Protein AF-A0A3N0YK22-F1 (afdb_monomer_lite)

Organism: Anabarilius grahami (NCBI:txid495550)

Sequence (114 aa):
MGKHKDLSEFDKDQIVMARRLGQSISKTAALVGCSRSAVVSIYQKWRHEYQNWTTEQWKKVAWSDESRFLLHHVDGRVRLRLLPGEHMAPGCTMGRRPAGGGRVTIIGLHRPSK

pLDDT: mean 74.94, std 16.46, range [37.66, 95.5]

Radius of gyration: 21.66 Å; chains: 1; bounding box: 36×35×61 Å

Structure (mmCIF, N/CA/C/O backbone):
data_AF-A0A3N0YK22-F1
#
_entry.id   AF-A0A3N0YK22-F1
#
loop_
_atom_site.group_PDB
_atom_site.id
_atom_site.type_symbol
_atom_site.label_atom_id
_atom_site.label_alt_id
_atom_site.label_comp_id
_atom_site.label_asym_id
_atom_site.label_entity_id
_atom_site.label_seq_id
_atom_site.pdbx_PDB_ins_code
_atom_site.Cartn_x
_atom_site.Cartn_y
_atom_site.Cartn_z
_atom_site.occupancy
_atom_site.B_iso_or_equiv
_atom_site.auth_seq_id
_atom_site.auth_comp_id
_atom_site.auth_asym_id
_atom_site.auth_atom_id
_atom_site.pdbx_PDB_model_num
ATOM 1 N N . MET A 1 1 ? 23.560 -17.196 3.067 1.00 37.66 1 MET A N 1
ATOM 2 C CA . MET A 1 1 ? 22.472 -16.623 3.891 1.00 37.66 1 MET A CA 1
ATOM 3 C C . MET A 1 1 ? 22.236 -15.193 3.423 1.00 37.66 1 MET A C 1
ATOM 5 O O . MET A 1 1 ? 23.104 -14.352 3.616 1.00 37.66 1 MET A O 1
ATOM 9 N N . GLY A 1 2 ? 21.154 -14.946 2.681 1.00 43.28 2 GLY A N 1
ATOM 10 C CA . GLY A 1 2 ? 20.845 -13.613 2.154 1.00 43.28 2 GLY A CA 1
ATOM 11 C C . GLY A 1 2 ? 20.401 -12.693 3.286 1.00 43.28 2 GLY A C 1
ATOM 12 O O . GLY A 1 2 ? 19.482 -13.039 4.022 1.00 43.28 2 GLY A O 1
ATOM 13 N N . LYS A 1 3 ? 21.082 -11.558 3.450 1.00 48.12 3 LYS A N 1
ATOM 14 C CA . LYS A 1 3 ? 20.740 -10.536 4.445 1.00 48.12 3 LYS A CA 1
ATOM 15 C C . LYS A 1 3 ? 19.291 -10.094 4.215 1.00 48.12 3 LYS A C 1
ATOM 17 O O . LYS A 1 3 ? 18.951 -9.704 3.098 1.00 48.12 3 LYS A O 1
ATOM 22 N N . HIS A 1 4 ? 18.452 -10.177 5.245 1.00 52.62 4 HIS A N 1
ATOM 23 C CA . HIS A 1 4 ? 17.121 -9.577 5.227 1.00 52.62 4 HIS A CA 1
ATOM 24 C C . HIS A 1 4 ? 17.322 -8.071 5.024 1.00 52.62 4 HIS A C 1
ATOM 26 O O . HIS A 1 4 ? 17.872 -7.402 5.894 1.00 52.62 4 HIS A O 1
ATOM 32 N N . LYS A 1 5 ?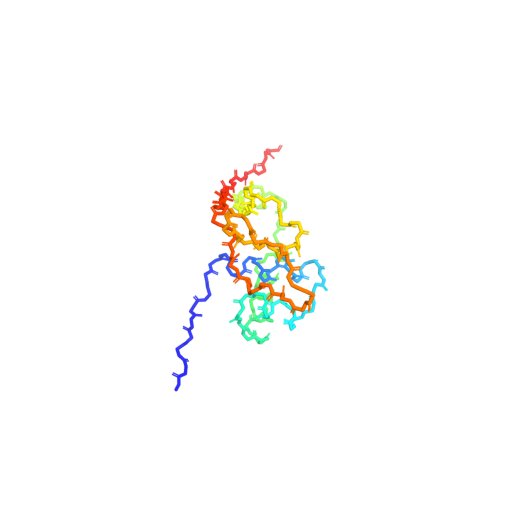 16.992 -7.545 3.839 1.00 66.06 5 LYS A N 1
ATOM 33 C CA . LYS A 1 5 ? 16.851 -6.097 3.692 1.00 66.06 5 LYS A CA 1
ATOM 34 C C . LYS A 1 5 ? 15.606 -5.732 4.477 1.00 66.06 5 LYS A C 1
ATOM 36 O O . LYS A 1 5 ? 14.510 -6.135 4.089 1.00 66.06 5 LYS A O 1
ATOM 41 N N . ASP A 1 6 ? 15.786 -5.017 5.577 1.00 81.62 6 ASP A N 1
ATOM 42 C CA . ASP A 1 6 ? 14.658 -4.432 6.279 1.00 81.62 6 ASP A CA 1
ATOM 43 C C . ASP A 1 6 ? 13.954 -3.480 5.316 1.00 81.62 6 ASP A C 1
ATOM 45 O O . ASP A 1 6 ? 14.557 -2.552 4.773 1.00 81.62 6 ASP A O 1
ATOM 49 N N . LEU A 1 7 ? 12.694 -3.797 5.023 1.00 82.38 7 LEU A N 1
ATOM 50 C CA . LEU A 1 7 ? 11.878 -3.025 4.096 1.00 82.38 7 LEU A CA 1
ATOM 51 C C . LEU A 1 7 ? 11.663 -1.626 4.671 1.00 82.38 7 LEU A C 1
ATOM 53 O O . LEU A 1 7 ? 11.334 -1.482 5.858 1.00 82.38 7 LEU A O 1
ATOM 57 N N . SER A 1 8 ? 11.838 -0.611 3.823 1.00 86.12 8 SER A N 1
ATOM 58 C CA . SER A 1 8 ? 11.581 0.774 4.203 1.00 86.12 8 SER A CA 1
ATOM 59 C C . SER A 1 8 ? 10.101 0.969 4.544 1.00 86.12 8 SER A C 1
ATOM 61 O O . SER A 1 8 ? 9.248 0.152 4.188 1.00 86.12 8 SER A O 1
ATOM 63 N N . GLU A 1 9 ? 9.777 2.040 5.265 1.00 83.56 9 GLU A N 1
ATOM 64 C CA . GLU A 1 9 ? 8.379 2.394 5.547 1.00 83.56 9 GLU A CA 1
ATOM 65 C C . GLU A 1 9 ? 7.587 2.580 4.244 1.00 83.56 9 GLU A C 1
ATOM 67 O O . GLU A 1 9 ? 6.521 1.995 4.081 1.00 83.56 9 GLU A O 1
ATOM 72 N N . PHE A 1 10 ? 8.211 3.213 3.248 1.00 82.75 10 PHE A N 1
ATOM 73 C CA . PHE A 1 10 ? 7.663 3.340 1.901 1.00 82.75 10 PHE A CA 1
ATOM 74 C C . PHE A 1 10 ? 7.360 1.985 1.235 1.00 82.75 10 PHE A C 1
ATOM 76 O O . PHE A 1 10 ? 6.290 1.800 0.657 1.00 82.75 10 PHE A O 1
ATOM 83 N N . ASP A 1 11 ? 8.265 1.005 1.332 1.00 87.88 11 ASP A N 1
ATOM 84 C CA . ASP A 1 11 ? 8.037 -0.335 0.770 1.00 87.88 11 ASP A CA 1
ATOM 85 C C . ASP A 1 11 ? 6.837 -1.032 1.429 1.00 87.88 11 ASP A C 1
ATOM 87 O O . ASP A 1 11 ? 6.062 -1.728 0.763 1.00 87.88 11 ASP A O 1
ATOM 91 N N . LYS A 1 12 ? 6.663 -0.840 2.742 1.00 89.50 12 LYS A N 1
ATOM 92 C CA . LYS A 1 12 ? 5.519 -1.370 3.497 1.00 89.50 12 LYS A CA 1
ATOM 93 C C . LYS A 1 12 ? 4.219 -0.694 3.067 1.00 89.50 12 LYS A C 1
ATOM 95 O O . LYS A 1 12 ? 3.225 -1.393 2.868 1.00 89.50 12 LYS A O 1
ATOM 100 N N . ASP A 1 13 ? 4.237 0.614 2.835 1.00 88.31 13 ASP A N 1
ATOM 101 C CA . ASP A 1 13 ? 3.073 1.360 2.354 1.00 88.31 13 ASP A CA 1
ATOM 102 C C . ASP A 1 13 ? 2.670 0.937 0.939 1.00 88.31 13 ASP A C 1
ATOM 104 O O . ASP A 1 13 ? 1.491 0.685 0.679 1.00 88.31 13 ASP A O 1
ATOM 108 N N . GLN A 1 14 ? 3.637 0.734 0.038 1.00 88.31 14 GLN A N 1
ATOM 109 C CA . GLN A 1 14 ? 3.383 0.191 -1.303 1.00 88.31 14 GLN A CA 1
ATOM 110 C C . GLN A 1 14 ? 2.737 -1.200 -1.240 1.00 88.31 14 GLN A C 1
ATOM 112 O O . GLN A 1 14 ? 1.797 -1.487 -1.988 1.00 88.31 14 GLN A O 1
ATOM 117 N N . ILE A 1 15 ? 3.184 -2.056 -0.313 1.00 92.88 15 ILE A N 1
A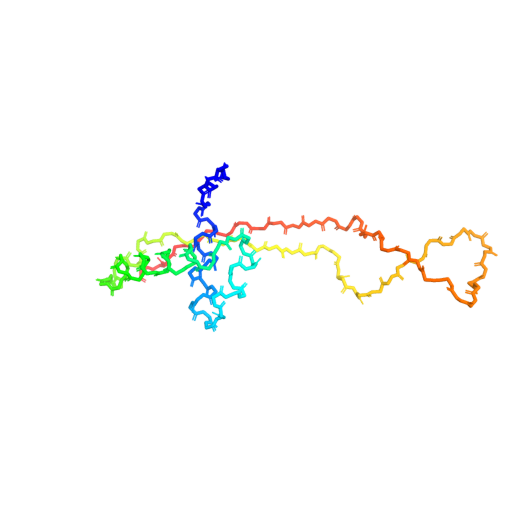TOM 118 C CA . ILE A 1 15 ? 2.561 -3.361 -0.058 1.00 92.88 15 ILE A CA 1
ATOM 119 C C . ILE A 1 15 ? 1.104 -3.191 0.381 1.00 92.88 15 ILE A C 1
ATOM 121 O O . ILE A 1 15 ? 0.212 -3.824 -0.191 1.00 92.88 15 ILE A O 1
ATOM 125 N N . VAL A 1 16 ? 0.846 -2.344 1.378 1.00 92.00 16 VAL A N 1
ATOM 126 C CA . VAL A 1 16 ? -0.500 -2.113 1.918 1.00 92.00 16 VAL A CA 1
ATOM 127 C C . VAL A 1 16 ? -1.434 -1.569 0.838 1.00 92.00 16 VAL A C 1
ATOM 129 O O . VAL A 1 16 ? -2.529 -2.106 0.647 1.00 92.00 16 VAL A O 1
ATOM 132 N N . MET A 1 17 ? -0.995 -0.566 0.080 1.00 89.88 17 MET A N 1
ATOM 133 C CA . MET A 1 17 ? -1.772 0.057 -0.991 1.00 89.88 17 MET A CA 1
ATOM 134 C C . MET A 1 17 ? -2.101 -0.931 -2.109 1.00 89.88 17 MET A C 1
ATOM 136 O O . MET A 1 17 ? -3.268 -1.085 -2.469 1.00 89.88 17 MET A O 1
ATOM 140 N N . ALA A 1 18 ? -1.113 -1.678 -2.607 1.00 91.50 18 ALA A N 1
ATOM 141 C CA . ALA A 1 18 ? -1.328 -2.689 -3.641 1.00 91.50 18 ALA A CA 1
ATOM 142 C C . ALA A 1 18 ? -2.342 -3.760 -3.204 1.00 91.50 18 ALA A C 1
ATOM 144 O O . ALA A 1 18 ? -3.202 -4.169 -3.989 1.00 91.50 18 ALA A O 1
ATOM 145 N N . ARG A 1 19 ? -2.283 -4.191 -1.937 1.00 94.25 19 ARG A N 1
ATOM 146 C CA . ARG A 1 19 ? -3.230 -5.162 -1.373 1.00 94.25 19 ARG A CA 1
ATOM 147 C C . ARG A 1 19 ? -4.631 -4.580 -1.192 1.00 94.25 19 ARG A C 1
ATOM 149 O O . ARG A 1 19 ? -5.593 -5.284 -1.493 1.00 94.25 19 ARG A O 1
ATOM 156 N N . ARG A 1 20 ? -4.766 -3.314 -0.777 1.00 90.19 20 ARG A N 1
ATOM 157 C CA . ARG A 1 20 ? -6.062 -2.606 -0.720 1.00 90.19 20 ARG A CA 1
ATOM 158 C C . ARG A 1 20 ? -6.689 -2.423 -2.102 1.00 90.19 20 ARG A C 1
ATOM 160 O O . ARG A 1 20 ? -7.901 -2.536 -2.224 1.00 90.19 20 ARG A O 1
ATOM 167 N N . LEU A 1 21 ? -5.873 -2.220 -3.137 1.00 90.81 21 LEU A N 1
ATOM 168 C CA . LEU A 1 21 ? -6.300 -2.147 -4.540 1.00 90.81 21 LEU A CA 1
ATOM 169 C C . LEU A 1 21 ? -6.612 -3.523 -5.164 1.00 90.81 21 LEU A C 1
ATOM 171 O O . LEU A 1 21 ? -6.833 -3.616 -6.369 1.00 90.81 21 LEU A O 1
ATOM 175 N N . GLY A 1 22 ? -6.595 -4.607 -4.380 1.00 92.19 22 GLY A N 1
ATOM 176 C CA . GLY A 1 22 ? -6.930 -5.952 -4.853 1.00 92.19 22 GLY A CA 1
ATOM 177 C C . GLY A 1 22 ? -5.862 -6.608 -5.737 1.00 92.19 22 GLY A C 1
ATOM 178 O O . GLY A 1 22 ? -6.129 -7.638 -6.354 1.00 92.19 22 GLY A O 1
ATOM 179 N N . GLN A 1 23 ? -4.640 -6.064 -5.810 1.00 94.06 23 GLN A N 1
ATOM 180 C CA . GLN A 1 23 ? -3.565 -6.688 -6.586 1.00 94.06 23 GLN A CA 1
ATOM 181 C C . GLN A 1 23 ? -3.139 -8.023 -5.972 1.00 94.06 23 GLN A C 1
ATOM 183 O O . GLN A 1 23 ? -3.115 -8.175 -4.752 1.00 94.06 23 GLN A O 1
ATOM 188 N N . SER A 1 24 ? -2.755 -8.995 -6.804 1.00 95.50 24 SER A N 1
ATOM 189 C CA . SER A 1 24 ? -2.285 -10.301 -6.327 1.00 95.50 24 SER A CA 1
ATOM 190 C C . SER A 1 24 ? -0.976 -10.190 -5.535 1.00 95.50 24 SER A C 1
ATOM 192 O O . SER A 1 24 ? -0.140 -9.329 -5.802 1.00 95.50 24 SER A O 1
ATOM 194 N N . ILE A 1 25 ? -0.765 -11.110 -4.586 1.00 93.25 25 ILE A N 1
ATOM 195 C CA . ILE A 1 25 ? 0.440 -11.143 -3.736 1.00 93.25 25 ILE A CA 1
ATOM 196 C C . ILE A 1 25 ? 1.712 -11.191 -4.591 1.00 93.25 25 ILE A C 1
ATOM 198 O O . ILE A 1 25 ? 2.673 -10.487 -4.304 1.00 93.25 25 ILE A O 1
ATOM 202 N N . SER A 1 26 ? 1.712 -11.987 -5.664 1.00 94.62 26 SER A N 1
ATOM 203 C CA . SER A 1 26 ? 2.856 -12.095 -6.575 1.00 94.62 26 SER A CA 1
ATOM 204 C C . SER A 1 26 ? 3.154 -10.780 -7.297 1.00 94.62 26 SER A C 1
ATOM 206 O O . SER A 1 26 ? 4.319 -10.418 -7.433 1.00 94.62 26 SER A O 1
ATOM 208 N N . LYS A 1 27 ? 2.119 -10.040 -7.722 1.00 91.44 27 LYS A N 1
ATOM 209 C CA . LYS A 1 27 ? 2.281 -8.736 -8.380 1.00 91.44 27 LYS A CA 1
ATOM 210 C C . LYS A 1 27 ? 2.847 -7.695 -7.411 1.00 91.44 27 LYS A C 1
ATOM 212 O O . LYS A 1 27 ? 3.766 -6.971 -7.776 1.00 91.44 27 LYS A O 1
ATOM 217 N N . THR A 1 28 ? 2.361 -7.674 -6.171 1.00 93.06 28 THR A N 1
ATOM 218 C CA . THR A 1 28 ? 2.880 -6.802 -5.105 1.00 93.06 28 THR A CA 1
ATOM 219 C C . THR A 1 28 ? 4.327 -7.142 -4.731 1.00 93.06 28 THR A C 1
ATOM 221 O O . THR A 1 28 ? 5.161 -6.249 -4.617 1.00 93.06 28 THR A O 1
ATOM 224 N N . ALA A 1 29 ? 4.648 -8.431 -4.591 1.00 91.75 29 ALA A N 1
ATOM 225 C CA . ALA A 1 29 ? 5.999 -8.900 -4.288 1.00 91.75 29 ALA A CA 1
ATOM 226 C C . ALA A 1 29 ? 7.000 -8.487 -5.379 1.00 91.75 29 ALA A C 1
ATOM 228 O O . ALA A 1 29 ? 8.086 -8.004 -5.070 1.00 91.75 29 ALA A O 1
ATOM 229 N N . ALA A 1 30 ? 6.608 -8.613 -6.652 1.00 91.69 30 ALA A N 1
ATOM 230 C CA . ALA A 1 30 ? 7.421 -8.186 -7.788 1.00 91.69 30 ALA A CA 1
ATOM 231 C C . ALA A 1 30 ? 7.606 -6.660 -7.849 1.00 91.69 30 ALA A C 1
ATOM 233 O O . ALA A 1 30 ? 8.698 -6.205 -8.174 1.00 91.69 30 ALA A O 1
ATOM 234 N N . LEU A 1 31 ? 6.569 -5.881 -7.513 1.00 88.00 31 LEU A N 1
ATOM 235 C CA . LEU A 1 31 ? 6.629 -4.415 -7.486 1.00 88.00 31 LEU A CA 1
ATOM 236 C C . LEU A 1 31 ? 7.668 -3.899 -6.482 1.00 88.00 31 LEU A C 1
ATOM 238 O O . LEU A 1 31 ? 8.447 -3.011 -6.808 1.00 88.00 31 LEU A O 1
ATOM 242 N N . VAL A 1 32 ? 7.670 -4.462 -5.273 1.00 88.25 32 VAL A N 1
ATOM 243 C CA . VAL A 1 32 ? 8.540 -4.025 -4.166 1.00 88.25 32 VAL A CA 1
ATOM 244 C C . VAL A 1 32 ? 9.887 -4.761 -4.164 1.00 88.25 32 VAL A C 1
ATOM 246 O O . VAL A 1 32 ? 10.840 -4.339 -3.518 1.00 88.25 32 VAL A O 1
ATOM 249 N N . GLY A 1 33 ? 10.002 -5.864 -4.906 1.00 91.19 33 GLY A N 1
ATOM 250 C CA . GLY A 1 33 ? 11.209 -6.691 -4.928 1.00 91.19 33 GLY A CA 1
ATOM 251 C C . GLY A 1 33 ? 11.407 -7.496 -3.641 1.00 91.19 33 GLY A C 1
ATOM 252 O O . GLY A 1 33 ? 12.541 -7.738 -3.230 1.00 91.19 33 GLY A O 1
ATOM 253 N N . CYS A 1 34 ? 10.314 -7.908 -2.992 1.00 89.44 34 CYS A N 1
ATOM 254 C CA . CYS A 1 34 ? 10.332 -8.694 -1.757 1.00 89.44 34 CYS A CA 1
ATOM 255 C C . CYS A 1 34 ? 9.693 -10.082 -1.942 1.00 89.44 34 CYS A C 1
ATOM 257 O O . CYS A 1 34 ? 9.170 -10.420 -3.004 1.00 89.44 34 CYS A O 1
ATOM 259 N N . SER A 1 35 ? 9.757 -10.933 -0.915 1.00 92.94 35 SER A N 1
ATOM 260 C CA . SER A 1 35 ? 9.139 -12.261 -0.966 1.00 92.94 35 SER A CA 1
ATOM 261 C C . SER A 1 35 ? 7.613 -12.186 -0.812 1.00 92.94 35 SER A C 1
ATOM 263 O O . SER A 1 35 ? 7.067 -11.303 -0.152 1.00 92.94 35 SER A O 1
ATOM 265 N N . ARG A 1 36 ? 6.897 -13.183 -1.355 1.00 94.00 36 ARG A N 1
ATOM 266 C CA . ARG A 1 36 ? 5.439 -13.314 -1.159 1.00 94.00 36 ARG A CA 1
ATOM 267 C C . ARG A 1 36 ? 5.056 -13.423 0.323 1.00 94.00 36 ARG A C 1
ATOM 269 O O . ARG A 1 36 ? 4.013 -12.914 0.717 1.00 94.00 36 ARG A O 1
ATOM 276 N N . SER A 1 37 ? 5.895 -14.061 1.141 1.00 93.31 37 SER A N 1
ATOM 277 C CA . SER A 1 37 ? 5.678 -14.178 2.587 1.00 93.31 37 SER A CA 1
ATOM 278 C C . SER A 1 37 ? 5.828 -12.839 3.312 1.00 93.31 37 SER A C 1
ATOM 280 O O . SER A 1 37 ? 5.024 -12.554 4.197 1.00 93.31 37 SER A O 1
ATOM 282 N N . ALA A 1 38 ? 6.777 -11.989 2.903 1.00 92.31 38 ALA A N 1
ATOM 283 C CA . ALA A 1 38 ? 6.928 -10.642 3.453 1.00 92.31 38 ALA A CA 1
ATOM 284 C C . ALA A 1 38 ? 5.683 -9.785 3.181 1.00 92.31 38 ALA A C 1
ATOM 286 O O . ALA A 1 38 ? 5.160 -9.156 4.097 1.00 92.31 38 ALA A O 1
ATOM 287 N N . VAL A 1 39 ? 5.143 -9.842 1.956 1.00 93.50 39 VAL A N 1
ATOM 288 C CA . VAL A 1 39 ? 3.890 -9.156 1.586 1.00 93.50 39 VAL A CA 1
ATOM 289 C C . VAL A 1 39 ? 2.735 -9.571 2.501 1.00 93.50 39 VAL A C 1
ATOM 291 O O . VAL A 1 39 ? 2.003 -8.718 3.000 1.00 93.50 39 VAL A O 1
ATOM 294 N N . VAL A 1 40 ? 2.573 -10.876 2.740 1.00 94.56 40 VAL A N 1
ATOM 295 C CA . VAL A 1 40 ? 1.502 -11.404 3.600 1.00 94.56 40 VAL A CA 1
ATOM 296 C C . VAL A 1 40 ? 1.689 -10.964 5.051 1.00 94.56 40 VAL A C 1
ATOM 298 O O . VAL A 1 40 ? 0.744 -10.459 5.651 1.00 94.56 40 VAL A O 1
ATOM 301 N N . SER A 1 41 ? 2.896 -11.115 5.599 1.00 93.81 41 SER A N 1
ATOM 302 C CA . SER A 1 41 ? 3.216 -10.747 6.983 1.00 93.81 41 SER A CA 1
ATOM 303 C C . SER A 1 41 ? 2.984 -9.258 7.251 1.00 93.81 41 SER A C 1
ATOM 305 O O . SER A 1 41 ? 2.316 -8.905 8.222 1.00 93.81 41 SER A O 1
ATOM 307 N N . ILE A 1 42 ? 3.467 -8.387 6.361 1.00 93.38 42 ILE A N 1
ATOM 308 C CA . ILE A 1 42 ? 3.310 -6.933 6.485 1.00 93.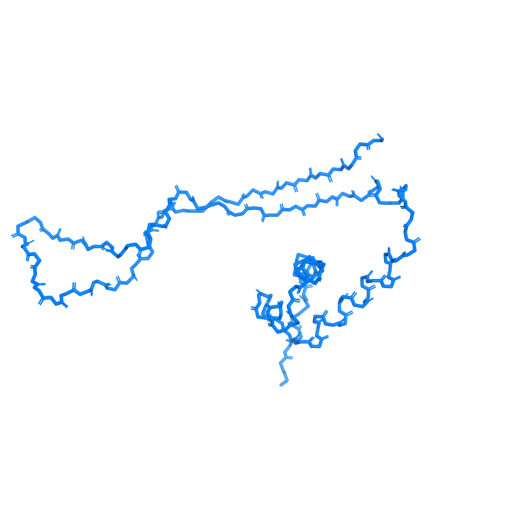38 42 ILE A CA 1
ATOM 309 C C . ILE A 1 42 ? 1.838 -6.546 6.414 1.00 93.38 42 ILE A C 1
ATOM 311 O O . ILE A 1 42 ? 1.357 -5.800 7.264 1.00 93.38 42 ILE A O 1
ATOM 315 N N . TYR A 1 43 ? 1.104 -7.091 5.443 1.00 93.12 43 TYR A N 1
ATOM 316 C CA . TYR A 1 43 ? -0.310 -6.775 5.287 1.00 93.12 43 TYR A CA 1
ATOM 317 C C . TYR A 1 43 ? -1.155 -7.258 6.473 1.00 93.12 43 TYR A C 1
ATOM 319 O O . TYR A 1 43 ? -2.053 -6.546 6.914 1.00 93.12 43 TYR A O 1
ATOM 327 N N . GLN A 1 44 ? -0.865 -8.443 7.018 1.00 93.56 44 GLN A N 1
ATOM 328 C CA . GLN A 1 44 ? -1.534 -8.943 8.221 1.00 93.56 44 GLN A CA 1
ATOM 329 C C . GLN A 1 44 ? -1.234 -8.066 9.433 1.00 93.56 44 GLN A C 1
ATOM 331 O O . GLN A 1 44 ? -2.168 -7.673 10.128 1.00 93.56 44 GLN A O 1
ATOM 336 N N . LYS A 1 45 ? 0.037 -7.715 9.660 1.00 92.81 45 LYS A N 1
ATOM 337 C CA . LYS A 1 45 ? 0.430 -6.836 10.766 1.00 92.81 45 LYS A CA 1
ATOM 338 C C . LYS A 1 45 ? -0.292 -5.491 10.681 1.00 92.81 45 LYS A C 1
ATOM 340 O O . LYS A 1 45 ? -0.935 -5.099 11.647 1.00 92.81 45 LYS A O 1
ATOM 345 N N . TRP A 1 46 ? -0.273 -4.856 9.508 1.00 91.06 46 TRP A N 1
ATOM 346 C CA . TRP A 1 46 ? -1.004 -3.614 9.260 1.00 91.06 46 TRP A CA 1
ATOM 347 C C . TRP A 1 46 ? -2.505 -3.782 9.521 1.00 91.06 46 TRP A C 1
ATOM 349 O O . TRP A 1 46 ? -3.110 -2.993 10.238 1.00 91.06 46 TRP A O 1
ATOM 359 N N . ARG A 1 47 ? -3.119 -4.853 9.003 1.00 89.56 47 ARG A N 1
ATOM 360 C CA . ARG A 1 47 ? -4.542 -5.110 9.236 1.00 89.56 47 ARG A CA 1
ATOM 361 C C . ARG A 1 47 ? -4.837 -5.209 10.728 1.00 89.56 47 ARG A C 1
ATOM 363 O O . ARG A 1 47 ? -5.751 -4.544 11.176 1.00 89.56 47 ARG A O 1
ATOM 370 N N . HIS A 1 48 ? -4.080 -5.987 11.495 1.00 90.44 48 HIS A N 1
ATOM 371 C CA . HIS A 1 48 ? -4.328 -6.145 12.930 1.00 90.44 48 HIS A CA 1
ATOM 372 C C . HIS A 1 48 ? -4.114 -4.854 13.725 1.00 90.44 48 HIS A C 1
ATOM 374 O O . HIS A 1 48 ? -4.895 -4.558 14.624 1.00 90.44 48 HIS A O 1
ATOM 380 N N . GLU A 1 49 ? -3.085 -4.083 13.384 1.00 89.00 49 GLU A N 1
ATOM 381 C CA . GLU A 1 49 ? -2.727 -2.849 14.084 1.00 89.00 49 GLU A CA 1
ATOM 382 C C . GLU A 1 49 ? -3.746 -1.727 13.845 1.00 89.00 49 GLU A C 1
ATOM 384 O O . GLU A 1 49 ? -4.120 -1.021 14.781 1.00 89.00 49 GLU A O 1
ATOM 389 N N . TYR A 1 50 ? -4.255 -1.615 12.614 1.00 85.31 50 TYR A N 1
ATOM 390 C CA . TYR A 1 50 ? -5.140 -0.528 12.193 1.00 85.31 50 TYR A CA 1
ATOM 391 C C . TYR A 1 50 ? -6.622 -0.934 12.038 1.00 85.31 50 TYR A C 1
ATOM 393 O O . TYR A 1 50 ? -7.456 -0.084 11.733 1.00 85.31 50 TYR A O 1
ATOM 401 N N . GLN A 1 51 ? -6.998 -2.203 12.259 1.00 82.00 51 GLN A N 1
ATOM 402 C CA . GLN A 1 51 ? -8.388 -2.684 12.114 1.00 82.00 51 GLN A CA 1
ATOM 403 C C . GLN A 1 51 ? -9.359 -2.029 13.099 1.00 82.00 51 GLN A C 1
ATOM 405 O O . GLN A 1 51 ? -10.505 -1.777 12.739 1.00 82.00 51 GLN A O 1
ATOM 410 N N . ASN A 1 52 ? -8.908 -1.756 14.324 1.00 86.88 52 ASN A N 1
ATOM 411 C CA . ASN A 1 52 ? -9.753 -1.205 15.387 1.00 86.88 52 ASN A CA 1
ATOM 412 C C . ASN A 1 52 ? -9.607 0.318 15.537 1.00 86.88 52 ASN A C 1
ATOM 414 O O . ASN A 1 52 ? -10.025 0.883 16.546 1.00 86.88 52 ASN A O 1
ATOM 418 N N . TRP A 1 53 ? -8.982 0.988 14.566 1.00 85.38 53 TRP A N 1
ATOM 419 C CA . TRP A 1 53 ? -8.776 2.429 14.635 1.00 85.38 53 TRP A CA 1
ATOM 420 C C . TRP A 1 53 ? -10.062 3.202 14.352 1.00 85.38 53 TRP A C 1
ATOM 422 O O . TRP A 1 53 ? -10.745 2.982 13.351 1.00 85.38 53 TRP A O 1
ATOM 432 N N . THR A 1 54 ? -10.349 4.163 15.223 1.00 85.06 54 THR A N 1
ATOM 433 C CA . THR A 1 54 ? -11.458 5.113 15.085 1.00 85.06 54 THR A CA 1
ATOM 434 C C . THR A 1 54 ? -11.120 6.227 14.091 1.00 85.06 54 THR A C 1
ATOM 436 O O . THR A 1 54 ? -9.951 6.552 13.867 1.00 85.06 54 THR A O 1
ATOM 439 N N . THR A 1 55 ? -12.137 6.876 13.517 1.00 8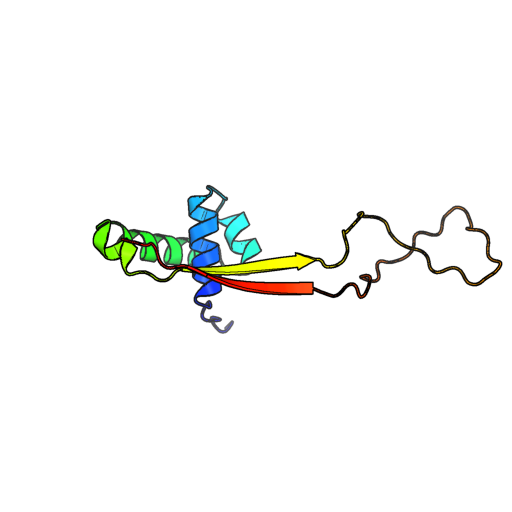2.31 55 THR A N 1
ATOM 440 C CA . THR A 1 55 ? -11.963 8.009 12.585 1.00 82.31 55 THR A CA 1
ATOM 441 C C . THR A 1 55 ? -11.116 9.136 13.188 1.00 82.31 55 THR A C 1
ATOM 443 O O . THR A 1 55 ? -10.288 9.728 12.501 1.00 82.31 55 THR A O 1
ATOM 446 N N . GLU A 1 56 ? -11.246 9.385 14.492 1.00 84.25 56 GLU A N 1
ATOM 447 C CA . GLU A 1 56 ? -10.476 10.410 15.209 1.00 84.25 56 GLU A CA 1
ATOM 448 C C . GLU A 1 56 ? -8.989 10.052 15.375 1.00 84.25 56 GLU A C 1
ATOM 450 O O . GLU A 1 56 ? -8.142 10.941 15.477 1.00 84.25 56 GLU A O 1
ATOM 455 N N . GLN A 1 57 ? -8.637 8.762 15.364 1.00 84.12 57 GLN A N 1
ATOM 456 C CA . GLN A 1 57 ? -7.240 8.319 15.315 1.00 84.12 57 GLN A CA 1
ATOM 457 C C . GLN A 1 57 ? -6.667 8.473 13.902 1.00 84.12 57 GLN A C 1
ATOM 459 O O . GLN A 1 57 ? -5.553 8.973 13.753 1.00 84.12 57 GLN A O 1
ATOM 464 N N . TRP A 1 58 ? -7.449 8.158 12.862 1.00 81.81 58 TRP A N 1
ATOM 465 C CA . TRP A 1 58 ? -7.048 8.368 11.465 1.00 81.81 58 TRP A CA 1
ATOM 466 C C . TRP A 1 58 ? -6.802 9.842 11.119 1.00 81.81 58 TRP A C 1
ATOM 468 O O . TRP A 1 58 ? -5.877 10.141 10.366 1.00 81.81 58 TRP A O 1
ATOM 478 N N . LYS A 1 59 ? -7.557 10.776 11.714 1.00 81.12 59 LYS A N 1
ATOM 479 C CA . LYS A 1 59 ? -7.357 12.228 11.535 1.00 81.12 59 LYS A CA 1
ATOM 480 C C . LYS A 1 59 ? -6.002 12.737 12.041 1.00 81.12 59 LYS A C 1
ATOM 482 O O . LYS A 1 59 ? -5.534 13.779 11.592 1.00 81.12 59 LYS A O 1
ATOM 487 N N . LYS A 1 60 ? -5.359 12.020 12.968 1.00 83.62 60 LYS A N 1
ATOM 488 C CA . LYS A 1 60 ? -4.042 12.394 13.512 1.00 83.62 60 LYS A CA 1
ATOM 489 C C . LYS A 1 60 ? -2.879 11.916 12.641 1.00 83.62 60 LYS A C 1
ATOM 491 O O . LYS A 1 60 ? -1.756 12.371 12.844 1.00 83.62 60 LYS A O 1
ATOM 496 N N . VAL A 1 61 ? -3.133 11.017 11.689 1.00 81.19 61 VAL A N 1
ATOM 497 C CA . VAL A 1 61 ? -2.101 10.470 10.804 1.00 81.19 61 VAL A CA 1
ATOM 498 C C . VAL A 1 61 ? -1.751 11.493 9.732 1.00 81.19 61 VAL A C 1
ATOM 500 O O . VAL A 1 61 ? -2.625 12.022 9.043 1.00 81.19 61 VAL A O 1
ATOM 503 N N . ALA A 1 62 ? -0.456 11.765 9.592 1.00 78.81 62 ALA A N 1
ATOM 504 C CA . ALA A 1 62 ? 0.069 12.484 8.444 1.00 78.81 62 ALA A CA 1
ATOM 505 C C . ALA A 1 62 ? 0.394 11.474 7.343 1.00 78.81 62 ALA A C 1
ATOM 507 O O . ALA A 1 62 ? 1.117 10.512 7.579 1.00 78.81 62 ALA A O 1
ATOM 508 N N . TRP A 1 63 ? -0.155 11.701 6.157 1.00 77.06 63 TRP A N 1
ATOM 509 C CA . TRP A 1 63 ? 0.040 10.860 4.986 1.00 77.06 63 TRP A CA 1
ATOM 510 C C . TRP A 1 63 ? 1.116 11.477 4.107 1.00 77.06 63 TRP A C 1
ATOM 512 O O . TRP A 1 63 ? 1.011 12.657 3.767 1.00 77.06 63 TRP A O 1
ATOM 522 N N . SER A 1 64 ? 2.126 10.701 3.726 1.00 72.62 64 SER A N 1
ATOM 523 C CA . SER A 1 64 ? 3.081 11.081 2.687 1.00 72.62 64 SER A CA 1
ATOM 524 C C . SER A 1 64 ? 2.854 10.255 1.420 1.00 72.62 64 SER A C 1
ATOM 526 O O . SER A 1 64 ? 2.551 9.067 1.486 1.00 72.62 64 SER A O 1
ATOM 528 N N . ASP A 1 65 ? 2.987 10.889 0.259 1.00 73.31 65 ASP A N 1
ATOM 529 C CA . ASP A 1 65 ? 3.024 10.221 -1.046 1.00 73.31 65 ASP A CA 1
ATOM 530 C C . ASP A 1 65 ? 4.253 10.689 -1.832 1.00 73.31 65 ASP A C 1
ATOM 532 O O . ASP A 1 65 ? 4.700 11.831 -1.691 1.00 73.31 65 ASP A O 1
ATOM 536 N N . GLU A 1 66 ? 4.784 9.802 -2.671 1.00 71.31 66 GLU A N 1
ATOM 537 C CA . GLU A 1 66 ? 5.842 10.108 -3.626 1.00 71.31 66 GLU A CA 1
ATOM 538 C C . GLU A 1 66 ? 5.315 9.890 -5.046 1.00 71.31 66 GLU A C 1
ATOM 540 O O . GLU A 1 66 ? 5.298 8.774 -5.576 1.00 71.31 66 GLU A O 1
ATOM 545 N N . SER A 1 67 ? 4.943 10.986 -5.697 1.00 69.81 67 SER A N 1
ATOM 546 C CA . SER A 1 67 ? 4.499 10.968 -7.084 1.00 69.81 67 SER A CA 1
ATOM 547 C C . SER A 1 67 ? 5.677 11.241 -8.024 1.00 69.81 67 SER A C 1
ATOM 549 O O . SER A 1 67 ? 6.387 12.244 -7.902 1.00 69.81 67 SER A O 1
ATOM 551 N N . ARG A 1 68 ? 5.899 10.332 -8.982 1.00 71.56 68 ARG A N 1
ATOM 552 C CA . ARG A 1 68 ? 6.991 10.414 -9.966 1.00 71.56 68 ARG A CA 1
ATOM 553 C C . ARG A 1 68 ? 6.448 10.810 -11.328 1.00 71.56 68 ARG A C 1
ATOM 555 O O . ARG A 1 68 ? 5.723 10.043 -11.959 1.00 71.56 68 ARG A O 1
ATOM 562 N N . PHE A 1 69 ? 6.872 11.969 -11.811 1.00 70.56 69 PHE A N 1
ATOM 563 C CA . PHE A 1 69 ? 6.484 12.492 -13.113 1.00 70.56 69 PHE A CA 1
ATOM 564 C C . PHE A 1 69 ? 7.658 12.421 -14.087 1.00 70.56 69 PHE A C 1
ATOM 566 O O . PHE A 1 69 ? 8.800 12.781 -13.778 1.00 70.56 69 PHE A O 1
ATOM 573 N N . LEU A 1 70 ? 7.371 11.931 -15.291 1.00 72.50 70 LEU A N 1
ATOM 574 C CA . LEU A 1 70 ? 8.312 11.950 -16.401 1.00 72.50 70 LEU A CA 1
ATOM 575 C C . LEU A 1 70 ? 8.210 13.318 -17.075 1.00 72.50 70 LEU A C 1
ATOM 577 O O . LEU A 1 70 ? 7.141 13.699 -17.539 1.00 72.50 70 LEU A O 1
ATOM 581 N N . LEU A 1 71 ? 9.324 14.044 -17.131 1.00 69.25 71 LEU A N 1
ATOM 582 C CA . LEU A 1 71 ? 9.392 15.370 -17.757 1.00 69.25 71 LEU A CA 1
ATOM 583 C C . LEU A 1 71 ? 9.205 15.314 -19.281 1.00 69.25 71 LEU A C 1
ATOM 585 O O . LEU A 1 71 ? 8.742 16.275 -19.886 1.00 69.25 71 LEU A O 1
ATOM 589 N N . HIS A 1 72 ? 9.522 14.177 -19.904 1.00 63.41 72 HIS A N 1
ATOM 590 C CA . HIS A 1 72 ? 9.194 13.907 -21.299 1.00 63.41 72 HIS A CA 1
ATOM 591 C C . HIS A 1 72 ? 8.204 12.750 -21.391 1.00 63.41 72 HIS A C 1
ATOM 593 O O . HIS A 1 72 ? 8.426 11.683 -20.814 1.00 63.41 72 HIS A O 1
ATOM 599 N N . HIS A 1 73 ? 7.138 12.957 -22.168 1.00 61.31 73 HIS A N 1
ATOM 600 C CA . HIS A 1 73 ? 6.193 11.905 -22.521 1.00 61.31 73 HIS A CA 1
ATOM 601 C C . HIS A 1 73 ? 6.939 10.748 -23.196 1.00 61.31 73 HIS A C 1
ATOM 603 O O . HIS A 1 73 ? 7.623 10.934 -24.205 1.00 61.31 73 HIS A O 1
ATOM 609 N N . VAL A 1 74 ? 6.795 9.542 -22.649 1.00 59.06 74 VAL A N 1
ATOM 610 C CA . VAL A 1 74 ? 7.315 8.330 -23.282 1.00 59.06 74 VAL A CA 1
ATOM 611 C C . VAL A 1 74 ? 6.340 7.964 -24.394 1.00 59.06 74 VAL A C 1
ATOM 613 O O . VAL A 1 74 ? 5.313 7.344 -24.156 1.00 59.06 74 VAL A O 1
ATOM 616 N N . ASP A 1 75 ? 6.650 8.377 -25.621 1.00 59.84 75 ASP A N 1
ATOM 617 C CA . ASP A 1 75 ? 5.862 8.074 -26.826 1.00 59.84 75 ASP A CA 1
ATOM 618 C C . ASP A 1 75 ? 5.985 6.603 -27.277 1.00 59.84 75 ASP A C 1
ATOM 620 O O . ASP A 1 75 ? 5.382 6.205 -28.271 1.00 59.84 75 ASP A O 1
ATOM 624 N N . GLY A 1 76 ? 6.762 5.789 -26.551 1.00 59.72 76 GLY A N 1
ATOM 625 C CA . GLY A 1 76 ? 7.035 4.389 -26.878 1.00 59.72 76 GLY A CA 1
ATOM 626 C C . GLY A 1 76 ? 7.892 4.212 -28.135 1.00 59.72 76 GLY A C 1
ATOM 627 O O . GLY A 1 76 ? 8.127 3.078 -28.552 1.00 59.72 76 GLY A O 1
ATOM 628 N N . ARG A 1 77 ? 8.374 5.305 -28.744 1.00 54.53 77 ARG A N 1
ATOM 629 C CA . ARG A 1 77 ? 9.103 5.285 -30.013 1.00 54.53 77 ARG A CA 1
ATOM 630 C C . ARG A 1 77 ? 10.605 5.279 -29.767 1.00 54.53 77 ARG A C 1
ATOM 632 O O . ARG A 1 77 ? 11.151 6.038 -28.968 1.00 54.53 77 ARG A O 1
ATOM 639 N N . VAL A 1 78 ? 11.294 4.417 -30.500 1.00 52.28 78 VAL A N 1
ATOM 640 C CA . VAL A 1 78 ? 12.755 4.390 -30.555 1.00 52.28 78 VAL A CA 1
ATOM 641 C C . VAL A 1 78 ? 13.221 5.543 -31.448 1.00 52.28 78 VAL A C 1
ATOM 643 O O . VAL A 1 78 ? 12.823 5.617 -32.608 1.00 52.28 78 VAL A O 1
ATOM 646 N N . ARG A 1 79 ? 14.058 6.450 -30.928 1.00 57.88 79 ARG A N 1
ATOM 647 C CA . ARG A 1 79 ? 14.596 7.582 -31.704 1.00 57.88 79 ARG A CA 1
ATOM 648 C C . ARG A 1 79 ? 15.988 7.261 -32.240 1.00 57.88 79 ARG A C 1
ATOM 650 O O . ARG A 1 79 ? 16.890 7.003 -31.446 1.00 57.88 79 ARG A O 1
ATOM 657 N N . LEU A 1 80 ? 16.140 7.313 -33.569 1.00 49.31 80 LEU A N 1
ATOM 658 C CA . LEU A 1 80 ? 17.412 7.154 -34.277 1.00 49.31 80 LEU A CA 1
ATOM 659 C C . LEU A 1 80 ? 18.152 8.502 -34.390 1.00 49.31 80 LEU A C 1
ATOM 661 O O . LEU A 1 80 ? 17.575 9.458 -34.897 1.00 49.31 80 LEU A O 1
ATOM 665 N N . ARG A 1 81 ? 19.409 8.616 -33.929 1.00 53.75 81 ARG A N 1
ATOM 666 C CA . ARG A 1 81 ? 20.280 9.761 -34.266 1.00 53.75 81 ARG A CA 1
ATOM 667 C C . ARG A 1 81 ? 21.020 9.447 -35.570 1.00 53.75 81 ARG A C 1
ATOM 669 O O . ARG A 1 81 ? 21.954 8.654 -35.548 1.00 53.75 81 ARG A O 1
ATOM 676 N N . LEU A 1 82 ? 20.580 10.055 -36.668 1.00 57.12 82 LEU A N 1
ATOM 677 C CA . LEU A 1 82 ? 21.275 10.050 -37.958 1.00 57.12 82 LEU A CA 1
ATOM 678 C C . LEU A 1 82 ? 22.209 11.263 -38.023 1.00 57.12 82 LEU A C 1
ATOM 680 O O . LEU A 1 82 ? 21.855 12.342 -37.538 1.00 57.12 82 LEU A O 1
ATOM 684 N N . LEU A 1 83 ? 23.401 11.084 -38.588 1.00 56.22 83 LEU A N 1
ATOM 685 C CA . LEU A 1 83 ? 24.259 12.207 -38.960 1.00 56.22 83 LEU A CA 1
ATOM 686 C C . LEU A 1 83 ? 23.658 12.917 -40.193 1.00 56.22 83 LEU A C 1
ATOM 688 O O . LEU A 1 83 ? 22.885 12.299 -40.931 1.00 56.22 83 LEU A O 1
ATOM 692 N N . PRO A 1 84 ? 23.956 14.210 -40.423 1.00 46.34 84 PRO A N 1
ATOM 693 C CA . PRO A 1 84 ? 23.407 14.943 -41.562 1.00 46.34 84 PRO A CA 1
ATOM 694 C C . PRO A 1 84 ? 23.776 14.248 -42.882 1.00 46.34 84 PRO A C 1
ATOM 696 O O . PRO A 1 84 ? 24.951 14.186 -43.230 1.00 46.34 84 PRO A O 1
ATOM 699 N N . GLY A 1 85 ? 22.779 13.721 -43.603 1.00 61.22 85 GLY A N 1
ATOM 700 C CA . GLY A 1 85 ? 22.952 13.130 -44.938 1.00 61.22 85 GLY A CA 1
ATOM 701 C C . GLY A 1 85 ? 22.691 11.623 -45.073 1.00 61.22 85 GLY A C 1
ATOM 702 O O . GLY A 1 85 ? 22.687 11.135 -46.199 1.00 61.22 85 GLY A O 1
ATOM 703 N N . GLU A 1 86 ? 22.425 10.875 -43.996 1.00 55.66 86 GLU A N 1
ATOM 704 C CA . GLU A 1 86 ? 22.127 9.434 -44.099 1.00 55.66 86 GLU A CA 1
ATOM 705 C C . GLU A 1 86 ? 20.617 9.144 -44.182 1.00 55.66 86 GLU A C 1
ATOM 707 O O . GLU A 1 86 ? 19.844 9.481 -43.282 1.00 55.66 86 GLU A O 1
ATOM 712 N N . HIS A 1 87 ? 20.191 8.482 -45.264 1.00 60.00 87 HIS A N 1
ATOM 713 C CA . HIS A 1 87 ? 18.833 7.956 -45.424 1.00 60.00 87 HIS A CA 1
ATOM 714 C C . HIS A 1 87 ? 18.714 6.604 -44.703 1.00 60.00 87 HIS A C 1
ATOM 716 O O . HIS A 1 87 ? 19.615 5.770 -44.797 1.00 60.00 87 HIS A O 1
ATOM 722 N N . MET A 1 88 ? 17.614 6.361 -43.983 1.00 52.78 88 MET A N 1
ATOM 723 C CA . MET A 1 88 ? 17.439 5.101 -43.252 1.00 52.78 88 MET A CA 1
ATOM 724 C C . MET A 1 88 ? 17.460 3.889 -44.192 1.00 52.78 88 MET A C 1
ATOM 726 O O . MET A 1 88 ? 16.638 3.796 -45.104 1.00 52.78 88 MET A O 1
ATOM 730 N N . ALA A 1 89 ? 18.357 2.937 -43.922 1.00 56.91 89 ALA A N 1
ATOM 731 C CA . ALA A 1 89 ? 18.352 1.631 -44.569 1.00 56.91 89 ALA A CA 1
ATOM 732 C C . ALA A 1 89 ? 17.198 0.761 -44.020 1.00 56.91 89 ALA A C 1
ATOM 734 O O . ALA A 1 89 ? 16.968 0.744 -42.802 1.00 56.91 89 ALA A O 1
ATOM 735 N N . PRO A 1 90 ? 16.468 0.023 -44.878 1.00 44.56 90 PRO A N 1
ATOM 736 C CA . PRO A 1 90 ? 15.384 -0.850 -44.443 1.00 44.56 90 PRO A CA 1
ATOM 737 C C . PRO A 1 90 ? 15.960 -2.018 -43.627 1.00 44.56 90 PRO A C 1
ATOM 739 O O . PRO A 1 90 ? 16.570 -2.927 -44.176 1.00 44.56 90 PRO A O 1
ATOM 742 N N . GLY A 1 91 ? 15.799 -1.969 -42.300 1.00 53.28 91 GLY A N 1
ATOM 743 C CA . GLY A 1 91 ? 16.247 -3.025 -41.378 1.00 53.28 91 GLY A CA 1
ATOM 744 C C . GLY A 1 91 ? 16.936 -2.542 -40.096 1.00 53.28 91 GLY A C 1
ATOM 745 O O . GLY A 1 91 ? 17.116 -3.328 -39.170 1.00 53.28 91 GLY A O 1
ATOM 746 N N . CYS A 1 92 ? 1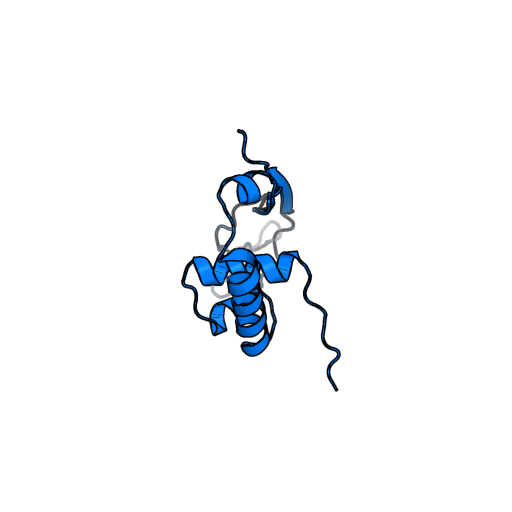7.291 -1.259 -39.987 1.00 49.50 92 CYS A N 1
ATOM 747 C CA . CYS A 1 92 ? 18.001 -0.746 -38.812 1.00 49.50 92 CYS A CA 1
ATOM 748 C C . CYS A 1 92 ? 17.045 -0.321 -37.679 1.00 49.50 92 CYS A C 1
ATOM 750 O O . CYS A 1 92 ? 16.553 0.805 -37.649 1.00 49.50 92 CYS A O 1
ATOM 752 N N . THR A 1 93 ? 16.811 -1.190 -36.692 1.00 49.38 93 THR A N 1
ATOM 753 C CA . THR A 1 93 ? 16.182 -0.810 -35.411 1.00 49.38 93 THR A CA 1
ATOM 754 C C . THR A 1 93 ? 17.227 -0.255 -34.437 1.00 49.38 93 THR A C 1
ATOM 756 O O . THR A 1 93 ? 18.165 -0.973 -34.089 1.00 49.38 93 THR A O 1
ATOM 759 N N . MET A 1 94 ? 17.083 0.988 -33.943 1.00 46.25 94 MET A N 1
ATOM 760 C CA . MET A 1 94 ? 17.998 1.494 -32.902 1.00 46.25 94 MET A CA 1
ATOM 761 C C . MET A 1 94 ? 17.788 0.773 -31.579 1.00 46.25 94 MET A C 1
ATOM 763 O O . MET A 1 94 ? 16.663 0.577 -31.119 1.00 46.25 94 MET A O 1
ATOM 767 N N . GLY A 1 95 ? 18.889 0.482 -30.896 1.00 46.66 95 GLY A N 1
ATOM 768 C CA . GLY A 1 95 ? 18.848 0.146 -29.482 1.00 46.66 95 GLY A CA 1
ATOM 769 C C . GLY A 1 95 ? 18.334 1.317 -28.638 1.00 46.66 95 GLY A C 1
ATOM 770 O O . GLY A 1 95 ? 18.649 2.482 -28.887 1.00 46.66 95 GLY A O 1
ATOM 771 N N . ARG A 1 96 ? 17.552 0.992 -27.603 1.00 52.19 96 ARG A N 1
ATOM 772 C CA . ARG A 1 96 ? 17.089 1.935 -26.577 1.00 52.19 96 ARG A CA 1
ATOM 773 C C . ARG A 1 96 ? 18.282 2.634 -25.913 1.00 52.19 96 ARG A C 1
ATOM 775 O O . ARG A 1 96 ? 18.994 2.012 -25.132 1.00 52.19 96 ARG A O 1
ATOM 782 N N . ARG A 1 97 ? 18.425 3.946 -26.108 1.00 47.31 97 ARG A N 1
ATOM 783 C CA . ARG A 1 97 ? 18.939 4.822 -25.046 1.00 47.31 97 ARG A CA 1
ATOM 784 C C . ARG A 1 97 ? 17.751 5.556 -24.432 1.00 47.31 97 ARG A C 1
ATOM 786 O O . ARG A 1 97 ? 16.961 6.123 -25.188 1.00 47.31 97 ARG A O 1
ATOM 793 N N . PRO A 1 98 ? 17.589 5.557 -23.098 1.00 50.00 98 PRO A N 1
ATOM 794 C CA . PRO A 1 98 ? 16.665 6.477 -22.456 1.00 50.00 98 PRO A CA 1
ATOM 795 C C . PRO A 1 98 ? 17.028 7.891 -22.908 1.00 50.00 98 PRO A C 1
ATOM 797 O O . PRO A 1 98 ? 18.180 8.305 -22.766 1.00 50.00 98 PRO A O 1
ATOM 800 N N . ALA A 1 99 ? 16.069 8.619 -23.482 1.00 49.12 99 ALA A N 1
ATOM 801 C CA . ALA A 1 99 ? 16.218 10.058 -23.607 1.00 49.12 99 ALA A CA 1
ATOM 802 C C . ALA A 1 99 ? 16.521 10.585 -22.200 1.00 49.12 99 ALA A C 1
ATOM 804 O O . ALA A 1 99 ? 15.827 10.215 -21.249 1.00 49.12 99 ALA A O 1
ATOM 805 N N . GLY A 1 100 ? 17.581 11.383 -22.059 1.00 52.41 100 GLY A N 1
ATOM 806 C CA . GLY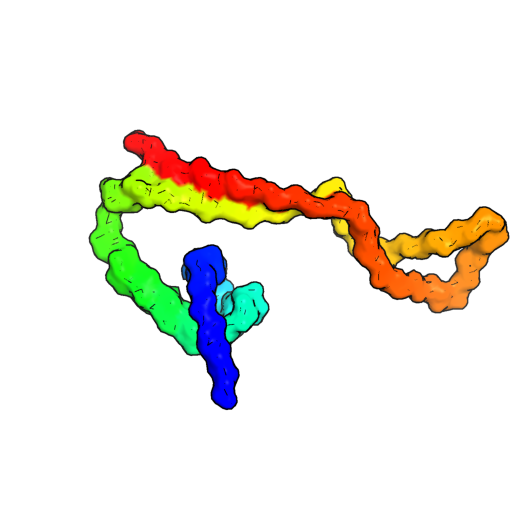 A 1 100 ? 17.950 12.068 -20.820 1.00 52.41 100 GLY A CA 1
ATOM 807 C C . GLY A 1 100 ? 16.924 13.143 -20.473 1.00 52.41 100 GLY A C 1
ATOM 808 O O . GLY A 1 100 ? 17.258 14.313 -20.386 1.00 52.41 100 GLY A O 1
ATOM 809 N N . GLY A 1 101 ? 15.661 12.746 -20.354 1.00 61.41 101 GLY A N 1
ATOM 810 C CA . GLY A 1 101 ? 14.526 13.629 -20.171 1.00 61.41 101 GLY A CA 1
ATOM 811 C C . GLY A 1 101 ? 14.348 14.072 -18.729 1.00 61.41 101 GLY A C 1
ATOM 812 O O . GLY A 1 101 ? 13.465 14.863 -18.470 1.00 61.41 101 GLY A O 1
ATOM 813 N N . GLY A 1 102 ? 15.155 13.587 -17.785 1.00 64.19 102 GLY A N 1
ATOM 814 C CA . GLY A 1 102 ? 14.977 13.894 -16.369 1.00 64.19 102 GLY A CA 1
ATOM 815 C C . GLY A 1 102 ? 13.672 13.329 -15.788 1.00 64.19 102 GLY A C 1
ATOM 816 O O . GLY A 1 102 ? 12.781 12.837 -16.486 1.00 64.19 102 GLY A O 1
ATOM 817 N N . ARG A 1 103 ? 13.584 13.338 -14.461 1.00 67.06 103 ARG A N 1
ATOM 818 C CA . ARG A 1 103 ? 12.400 12.927 -13.701 1.00 67.06 103 ARG A CA 1
ATOM 819 C C . ARG A 1 103 ? 12.212 13.912 -12.566 1.00 67.06 103 ARG A C 1
ATOM 821 O O . ARG A 1 103 ? 13.201 14.337 -11.974 1.00 67.06 103 ARG A O 1
ATOM 828 N N . VAL A 1 104 ? 10.963 14.244 -12.271 1.00 73.19 104 VAL A N 1
ATOM 829 C CA . VAL A 1 104 ? 10.616 15.025 -11.085 1.00 73.19 104 VAL A CA 1
ATOM 830 C C . VAL A 1 104 ? 9.917 14.099 -10.110 1.00 73.19 104 VAL A C 1
ATOM 832 O O . VAL A 1 104 ? 8.951 13.419 -10.460 1.00 73.19 104 VAL A O 1
ATOM 835 N N . THR A 1 105 ? 10.427 14.085 -8.888 1.00 75.12 105 THR A N 1
ATOM 836 C CA . THR A 1 105 ? 9.790 13.432 -7.755 1.00 75.12 105 THR A CA 1
ATOM 837 C C . THR A 1 105 ? 9.191 14.519 -6.879 1.00 75.12 105 THR A C 1
ATOM 839 O O . THR A 1 105 ? 9.903 15.432 -6.463 1.00 75.12 105 THR A O 1
ATOM 842 N N . ILE A 1 106 ? 7.892 14.432 -6.613 1.00 73.75 106 ILE A N 1
ATOM 843 C CA . ILE A 1 106 ? 7.194 15.324 -5.689 1.00 73.75 106 ILE A CA 1
ATOM 844 C C . ILE A 1 106 ? 6.843 14.517 -4.447 1.00 73.75 106 ILE A C 1
ATOM 846 O O . ILE A 1 106 ? 6.239 13.450 -4.557 1.00 73.75 106 ILE A O 1
ATOM 850 N N . ILE A 1 107 ? 7.212 15.043 -3.280 1.00 81.12 107 ILE A N 1
ATOM 851 C CA . ILE A 1 107 ? 6.804 14.499 -1.986 1.00 81.12 107 ILE A CA 1
ATOM 852 C C . ILE A 1 107 ? 5.652 15.360 -1.475 1.00 81.12 107 ILE A C 1
ATOM 854 O O . ILE A 1 107 ? 5.833 16.546 -1.197 1.00 81.12 107 ILE A O 1
ATOM 858 N N . GLY A 1 108 ? 4.463 14.773 -1.386 1.00 78.38 108 GLY A N 1
ATOM 859 C CA . GLY A 1 108 ? 3.290 15.413 -0.800 1.00 78.38 108 GLY A CA 1
ATOM 860 C C . GLY A 1 108 ? 3.120 14.973 0.646 1.00 78.38 108 GLY A C 1
ATOM 861 O O . GLY A 1 108 ? 3.216 13.784 0.925 1.00 78.38 108 GLY A O 1
ATOM 862 N N . LEU A 1 109 ? 2.846 15.910 1.556 1.00 80.56 109 LEU A N 1
ATOM 863 C CA . LEU A 1 109 ? 2.421 15.614 2.925 1.00 80.56 109 LEU A CA 1
ATOM 864 C C . LEU A 1 109 ? 1.005 16.155 3.122 1.00 80.56 109 LEU A C 1
ATOM 866 O O . LEU A 1 109 ? 0.773 17.356 2.988 1.00 80.56 109 LEU A O 1
ATOM 870 N N . HIS A 1 110 ? 0.064 15.282 3.458 1.00 81.25 110 HIS A N 1
ATOM 871 C CA . HIS A 1 110 ? -1.323 15.639 3.715 1.00 81.25 110 HIS A CA 1
ATOM 872 C C . HIS A 1 110 ? -1.734 15.229 5.129 1.00 81.25 110 HIS A C 1
ATOM 874 O O . HIS A 1 110 ? -1.537 14.090 5.549 1.00 81.25 110 HIS A O 1
ATOM 880 N N . ARG A 1 111 ? -2.358 16.155 5.860 1.00 76.88 111 ARG A N 1
ATOM 881 C CA . ARG A 1 111 ? -3.110 15.834 7.074 1.00 76.88 111 ARG A CA 1
ATOM 882 C C . ARG A 1 111 ? -4.597 16.080 6.825 1.00 76.88 111 ARG A C 1
ATOM 884 O O . ARG A 1 111 ? -4.925 17.157 6.322 1.00 76.88 111 ARG A O 1
ATOM 891 N N . PRO A 1 112 ? -5.479 15.146 7.215 1.00 71.38 112 PRO A N 1
ATOM 892 C CA . PRO A 1 112 ? -6.915 15.386 7.190 1.00 71.38 112 PRO A CA 1
ATOM 893 C C . PRO A 1 112 ? -7.253 16.599 8.067 1.00 71.38 112 PRO A C 1
ATOM 895 O O . PRO A 1 112 ? -6.798 16.683 9.211 1.00 71.38 112 PRO A O 1
ATOM 898 N N . SER A 1 113 ? -8.032 17.550 7.549 1.00 69.31 113 SER A N 1
ATOM 899 C CA . SER A 1 113 ? -8.610 18.616 8.374 1.00 69.31 113 SER A CA 1
ATOM 900 C C . SER A 1 113 ? -9.756 18.070 9.236 1.00 69.31 113 SER A C 1
ATOM 902 O O . SER A 1 113 ? -10.295 17.003 8.938 1.00 69.31 113 SER A O 1
ATOM 904 N N . LYS A 1 114 ? -10.085 18.785 10.323 1.00 59.69 114 LYS A N 1
ATOM 905 C CA . LYS A 1 114 ? -11.142 18.410 11.281 1.00 59.69 114 LYS A CA 1
ATOM 906 C C . LYS A 1 114 ? -12.482 18.114 10.615 1.00 59.69 114 LYS A C 1
ATOM 908 O O . LYS A 1 114 ? -12.842 18.882 9.698 1.00 59.69 114 LYS A O 1
#

Secondary structure (DSSP, 8-state):
-----PPPHHHHHHHHHHHHTT--HHHHHHHHT--HHHHHHHHHHHHHHHTT--HHHHTTPPEEEEEEEESS---SPPPP---TTPPPPTT-PPP-PPP---EEEEEEEE----

InterPro domains:
  IPR036397 Ribonuclease H superfamily [G3DSA:3.30.420.10] (39-113)

Foldseek 3Di:
DDDPPDQDPVLLVLLQVCVVVVHDLVVSCVVSVHDSVVSVVSNVVCCVVCVPDDPVNLLPDKDKDKDKDQQDDPPVDDDDDDDPPDDDDPPDDDDDDPDPRDMDIDIDIDGDDD